Protein AF-A0A6M1E4V4-F1 (afdb_monomer)

Solvent-accessible surface area (backbone atoms only 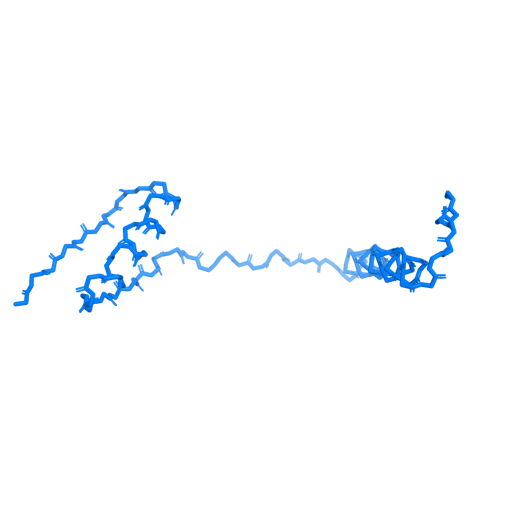— not comparable to full-atom values): 5042 Å² total; per-residue (Å²): 138,86,87,84,83,84,90,80,78,58,70,71,58,53,53,50,51,52,54,50,34,56,77,70,71,49,92,82,85,86,82,81,80,70,76,80,75,76,75,77,86,69,52,72,69,54,48,53,53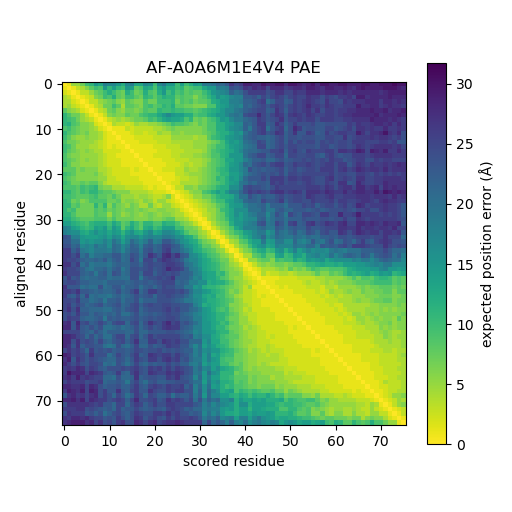,50,51,53,52,50,50,53,54,49,50,53,51,50,49,52,49,51,26,59,74,69,75,42,84,72,81,133

Foldseek 3Di:
DDDDDDPDDDPVVVVVVVVVCVVVVHDDDDDPPDDPPPPPDDDPVRVVVVVVVVVVVVVLVVLVVVCVVVVHDDDD

Secondary structure (DSSP, 8-state):
-------S--HHHHHHHHHHHHHTT------------PPP---HHHHHHHHHHHHHHHHHHHHHHHHHHTTPPPP-

Radius of gyration: 21.91 Å; Cα contacts (8 Å, |Δi|>4): 13; chains: 1; bounding box: 51×43×44 Å

Sequence (76 aa):
MTTITINKGKKSDIDFLLDMAKRLGLDFSVIDTKPKTKAKKMSYAEKQKAVKKLSAEINRTINKRLYRHHNLPIPE

pLDDT: mean 79.87, std 10.89, range [55.09, 93.12]

Mean predicted aligned error: 14.67 Å

Structure (mmCIF, N/CA/C/O backbone):
data_AF-A0A6M1E4V4-F1
#
_entry.id   AF-A0A6M1E4V4-F1
#
loop_
_atom_site.group_PDB
_atom_site.id
_atom_site.type_symbol
_atom_site.label_atom_id
_atom_site.label_alt_id
_atom_site.label_comp_id
_atom_site.label_asym_id
_atom_site.label_entity_id
_atom_site.label_seq_id
_atom_site.pdbx_PDB_ins_code
_atom_site.Cartn_x
_atom_site.Cartn_y
_atom_site.Cartn_z
_atom_site.occupancy
_atom_site.B_iso_or_equiv
_atom_site.auth_seq_id
_atom_site.auth_comp_id
_atom_site.auth_asym_id
_atom_site.auth_atom_id
_atom_site.pdbx_PDB_model_num
ATOM 1 N N . MET A 1 1 ? -31.125 -19.655 12.812 1.00 55.09 1 MET A N 1
ATOM 2 C CA . MET A 1 1 ? -30.039 -18.680 12.584 1.00 55.09 1 MET A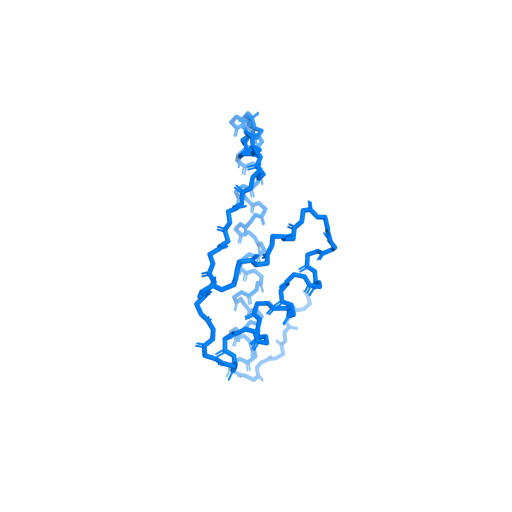 CA 1
ATOM 3 C C . MET A 1 1 ? -29.087 -18.802 13.767 1.00 55.09 1 MET A C 1
ATOM 5 O O . MET A 1 1 ? -29.515 -18.539 14.882 1.00 55.09 1 MET A O 1
ATOM 9 N N . THR A 1 2 ? -27.878 -19.328 13.560 1.00 57.34 2 THR A N 1
ATOM 10 C CA . THR A 1 2 ? -26.919 -19.631 14.640 1.00 57.34 2 THR A CA 1
ATOM 11 C C . THR A 1 2 ? -25.786 -18.614 14.582 1.00 57.34 2 THR A C 1
ATOM 13 O O . THR A 1 2 ? -25.085 -18.548 13.578 1.00 57.34 2 THR A O 1
ATOM 16 N N . THR A 1 3 ? -25.613 -17.811 15.630 1.00 63.25 3 THR A N 1
ATOM 17 C CA . THR A 1 3 ? -24.605 -16.741 15.662 1.00 63.25 3 THR A CA 1
ATOM 18 C C . THR A 1 3 ? -23.355 -17.229 16.388 1.00 63.25 3 THR A C 1
ATOM 20 O O . THR A 1 3 ? -23.411 -17.522 17.581 1.00 63.25 3 THR A O 1
ATOM 23 N N . ILE A 1 4 ? -22.224 -17.316 15.684 1.00 65.44 4 ILE A N 1
ATOM 24 C CA . ILE A 1 4 ? -20.920 -17.643 16.278 1.00 65.44 4 ILE A CA 1
ATOM 25 C C . ILE A 1 4 ? -20.144 -16.339 16.475 1.00 65.44 4 ILE A C 1
ATOM 27 O O . ILE A 1 4 ? -19.751 -15.692 15.507 1.00 65.44 4 ILE A O 1
ATOM 31 N N . THR A 1 5 ? -19.910 -15.956 17.730 1.00 66.31 5 THR A N 1
ATOM 32 C CA . THR A 1 5 ? -19.166 -14.735 18.074 1.00 66.31 5 THR A CA 1
ATOM 33 C C . THR A 1 5 ? -17.705 -15.070 18.374 1.00 66.31 5 THR A C 1
ATOM 35 O O . THR A 1 5 ? -17.404 -15.733 19.367 1.00 66.31 5 THR A O 1
ATOM 38 N N . ILE A 1 6 ? -16.779 -14.592 17.539 1.00 68.31 6 ILE A N 1
ATOM 39 C CA . ILE A 1 6 ? -15.332 -14.787 17.726 1.00 68.31 6 ILE A CA 1
ATOM 40 C C . ILE A 1 6 ? -14.754 -13.571 18.460 1.00 68.31 6 ILE A C 1
ATOM 42 O O . ILE A 1 6 ? -14.573 -12.509 17.874 1.00 68.31 6 ILE A O 1
ATOM 46 N N . ASN A 1 7 ? -14.447 -13.725 19.752 1.00 62.38 7 ASN A N 1
ATOM 47 C CA . ASN A 1 7 ? -13.993 -12.617 20.606 1.00 62.38 7 ASN A CA 1
ATOM 48 C C . ASN A 1 7 ? -12.470 -12.373 20.582 1.00 62.38 7 ASN A C 1
ATOM 50 O O . ASN A 1 7 ? -12.023 -11.277 20.923 1.00 62.38 7 ASN A O 1
ATOM 54 N N . LYS A 1 8 ? -11.652 -13.377 20.228 1.00 62.59 8 LYS A N 1
ATOM 55 C CA . LYS A 1 8 ? -10.178 -13.289 20.178 1.00 62.59 8 LYS A CA 1
ATOM 56 C C . LYS A 1 8 ? -9.623 -14.247 19.118 1.00 62.59 8 LYS A C 1
ATOM 58 O O . LYS A 1 8 ? -10.029 -15.401 19.075 1.00 62.59 8 LYS A O 1
ATOM 63 N N . GLY A 1 9 ? -8.674 -13.782 18.305 1.00 68.38 9 GLY A N 1
ATOM 64 C CA . GLY A 1 9 ? -7.998 -14.582 17.277 1.00 68.38 9 GLY A CA 1
ATOM 65 C C . GLY A 1 9 ? -6.941 -13.770 16.528 1.00 68.38 9 GLY A C 1
ATOM 66 O O . GLY A 1 9 ? -6.983 -12.535 16.536 1.00 68.38 9 GLY A O 1
ATOM 67 N N . LYS A 1 10 ? -5.967 -14.439 15.895 1.00 76.38 10 LYS A N 1
ATOM 68 C CA . LYS A 1 10 ? -5.060 -13.768 14.951 1.00 76.38 10 LYS A CA 1
ATOM 69 C C . LYS A 1 10 ? -5.861 -13.363 13.714 1.00 76.38 10 LYS A C 1
ATOM 71 O O . LYS A 1 10 ? -6.793 -14.057 13.318 1.00 76.38 10 LYS A O 1
ATOM 76 N N . LYS A 1 11 ? -5.483 -12.247 13.083 1.00 76.62 11 LYS A N 1
ATOM 77 C CA . LYS A 1 11 ? -6.186 -11.734 11.894 1.00 76.62 11 LYS A CA 1
ATOM 78 C C . LYS A 1 11 ? -6.263 -12.782 10.770 1.00 76.62 11 LYS A C 1
ATOM 80 O O . LYS A 1 11 ? -7.316 -12.927 10.168 1.00 76.62 11 LYS A O 1
ATOM 85 N N . SER A 1 12 ? -5.189 -13.550 10.570 1.00 81.44 12 SER A N 1
ATOM 86 C CA . SER A 1 12 ? -5.119 -14.649 9.595 1.00 81.44 12 SER A CA 1
ATOM 87 C C . SER A 1 12 ? -6.234 -15.681 9.761 1.00 81.44 12 SER A C 1
ATOM 89 O O . SER A 1 12 ? -6.801 -16.145 8.777 1.00 81.44 12 SER A O 1
ATOM 91 N N . ASP A 1 13 ? -6.560 -16.021 11.005 1.00 80.44 13 ASP A N 1
ATOM 92 C CA . ASP A 1 13 ? -7.471 -17.120 11.320 1.00 80.44 13 ASP A CA 1
ATOM 93 C C . ASP A 1 13 ? -8.926 -16.657 11.166 1.00 80.44 13 ASP A C 1
ATOM 95 O O . ASP A 1 13 ? -9.782 -17.401 10.696 1.00 80.44 13 ASP A O 1
ATOM 99 N N . ILE A 1 14 ? -9.190 -15.387 11.493 1.00 80.00 14 ILE A N 1
ATOM 100 C CA . ILE A 1 14 ? -10.484 -14.738 11.256 1.00 80.00 14 ILE A CA 1
ATOM 101 C C . ILE A 1 14 ? -10.733 -14.604 9.749 1.00 80.00 14 ILE A C 1
ATOM 103 O O . ILE A 1 14 ? -11.819 -14.939 9.284 1.00 80.00 14 ILE A O 1
ATOM 107 N N . ASP A 1 15 ? -9.727 -14.178 8.980 1.00 81.69 15 ASP A N 1
ATOM 108 C CA . ASP A 1 15 ? -9.832 -14.052 7.523 1.00 81.69 15 ASP A CA 1
ATOM 109 C C . ASP A 1 15 ? -10.118 -15.418 6.862 1.00 81.69 15 ASP A C 1
ATOM 111 O O . ASP A 1 15 ? -10.959 -15.506 5.966 1.00 81.69 15 ASP A O 1
ATOM 115 N N . PHE A 1 16 ? -9.496 -16.498 7.351 1.00 84.62 16 PHE A N 1
ATOM 116 C CA . PHE A 1 16 ? -9.777 -17.867 6.902 1.00 84.62 16 PHE A CA 1
ATOM 117 C C . PHE A 1 16 ? -11.220 -18.305 7.200 1.00 84.62 16 PHE A C 1
ATOM 119 O O . PHE A 1 16 ? -11.898 -18.849 6.327 1.00 84.62 16 PHE A O 1
ATOM 126 N N . LEU A 1 17 ? -11.719 -18.044 8.411 1.00 82.25 17 LEU A N 1
ATOM 127 C CA . LEU A 1 17 ? -13.092 -18.387 8.795 1.00 82.25 17 LEU A CA 1
ATOM 128 C C . LEU A 1 17 ? -14.133 -17.606 7.983 1.00 82.25 17 LEU A C 1
ATOM 130 O O . LEU A 1 17 ? -15.165 -18.166 7.616 1.00 82.25 17 LEU A O 1
ATOM 134 N N . LEU A 1 18 ? -13.850 -16.344 7.653 1.00 82.00 18 LEU A N 1
ATOM 135 C CA . LEU A 1 18 ? -14.702 -15.531 6.782 1.00 82.00 18 LEU A CA 1
ATOM 136 C C . LEU A 1 18 ? -14.720 -16.056 5.342 1.00 82.00 18 LEU A C 1
ATOM 138 O O . LEU A 1 18 ? -15.782 -16.079 4.721 1.00 82.00 18 LEU A O 1
ATOM 142 N N . ASP A 1 19 ? -13.579 -16.505 4.809 1.00 85.19 19 ASP A N 1
ATOM 143 C CA . ASP A 1 19 ? -13.534 -17.127 3.479 1.00 85.19 19 ASP A CA 1
ATOM 144 C C . ASP A 1 19 ? -14.324 -18.441 3.451 1.00 85.19 19 ASP A C 1
ATOM 146 O O . ASP A 1 19 ? -15.097 -18.694 2.526 1.00 85.19 19 ASP A O 1
ATOM 150 N N . MET A 1 20 ? -14.214 -19.249 4.508 1.00 82.62 20 MET A N 1
ATOM 151 C CA . MET A 1 20 ? -14.978 -20.489 4.632 1.00 82.62 20 MET A CA 1
ATOM 152 C C . MET A 1 20 ? -16.486 -20.228 4.747 1.00 82.62 20 MET A C 1
ATOM 154 O O . MET A 1 20 ? -17.273 -20.894 4.077 1.00 82.62 20 MET A O 1
ATOM 158 N N . ALA A 1 21 ? -16.899 -19.228 5.532 1.00 82.88 21 ALA A N 1
ATOM 159 C CA . ALA A 1 21 ? -18.303 -18.838 5.663 1.00 82.88 21 ALA A CA 1
ATOM 160 C C . ALA A 1 21 ? -18.903 -18.383 4.321 1.00 82.88 21 ALA A C 1
ATOM 162 O O . ALA A 1 21 ? -20.007 -18.804 3.977 1.00 82.88 21 ALA A O 1
ATOM 163 N N . LYS A 1 22 ? -18.150 -17.615 3.516 1.00 82.19 22 LYS A N 1
ATOM 164 C CA . LYS A 1 22 ? -18.551 -17.235 2.148 1.00 82.19 22 LYS A CA 1
ATOM 165 C C . LYS A 1 22 ? -18.753 -18.445 1.243 1.00 82.19 22 LYS A C 1
ATOM 167 O O . LYS A 1 22 ? -19.759 -18.514 0.545 1.00 82.19 22 LYS A O 1
ATOM 172 N N . ARG A 1 23 ? -17.816 -19.400 1.249 1.00 84.38 23 ARG A N 1
ATOM 173 C CA . ARG A 1 23 ? -17.909 -20.620 0.423 1.00 84.38 23 ARG A CA 1
ATOM 174 C C . ARG A 1 23 ? -19.112 -21.486 0.790 1.00 84.38 23 ARG A C 1
ATOM 176 O O . ARG A 1 23 ? -19.672 -22.139 -0.080 1.00 84.38 23 ARG A O 1
ATOM 183 N N . LEU A 1 24 ? -19.499 -21.479 2.063 1.00 84.50 24 LEU A N 1
ATOM 184 C CA . LEU A 1 24 ? -20.649 -22.219 2.582 1.00 84.50 24 LEU A CA 1
ATOM 185 C C . LEU A 1 24 ? -21.982 -21.464 2.431 1.00 84.50 24 LEU A C 1
ATOM 187 O O . LEU A 1 24 ? -23.016 -22.001 2.815 1.00 84.50 24 LEU A O 1
ATOM 191 N N . GLY A 1 25 ? -21.975 -20.240 1.889 1.00 81.06 25 GLY A N 1
ATOM 192 C CA . GLY A 1 25 ? -23.182 -19.424 1.725 1.00 81.06 25 GLY A CA 1
ATOM 193 C C . GLY A 1 25 ? -23.796 -18.959 3.048 1.00 81.06 25 GLY A C 1
ATOM 194 O O . GLY A 1 25 ? -25.001 -18.742 3.121 1.00 81.06 25 GLY A O 1
ATOM 195 N N . LEU A 1 26 ? -22.988 -18.847 4.106 1.00 80.44 26 LEU A N 1
ATOM 196 C CA . LEU A 1 26 ? -23.442 -18.395 5.417 1.00 80.44 26 LEU A CA 1
ATOM 197 C C . LEU A 1 26 ? -23.425 -16.865 5.487 1.00 80.44 26 LEU A C 1
ATOM 199 O O . LEU A 1 26 ? -22.429 -16.238 5.126 1.00 80.44 26 LEU A O 1
ATOM 203 N N . ASP A 1 27 ? -24.490 -16.272 6.023 1.00 74.25 27 ASP A N 1
ATOM 204 C CA . ASP A 1 27 ? -24.522 -14.845 6.343 1.00 74.25 27 ASP A CA 1
ATOM 205 C C . ASP A 1 27 ? -23.638 -14.552 7.563 1.00 74.25 27 ASP A C 1
ATOM 207 O O . ASP A 1 27 ? -23.821 -15.125 8.641 1.00 74.25 27 ASP A O 1
ATOM 211 N N . PHE A 1 28 ? -22.679 -13.637 7.409 1.00 72.06 28 PHE A N 1
ATOM 212 C CA . PHE A 1 28 ? -21.789 -13.199 8.485 1.00 72.06 28 PHE A CA 1
ATOM 213 C C . PHE A 1 28 ? -21.739 -11.671 8.572 1.00 72.06 28 PHE A C 1
ATOM 215 O O . PHE A 1 28 ? -21.834 -10.959 7.574 1.00 72.06 28 PHE A O 1
ATOM 222 N N . SER A 1 29 ? -21.538 -11.162 9.787 1.00 69.69 29 SER A N 1
ATOM 223 C CA . SER A 1 29 ? -21.340 -9.739 10.064 1.00 69.69 29 SER A CA 1
ATOM 224 C C . SER A 1 29 ? -20.064 -9.563 10.879 1.00 69.69 29 SER A C 1
ATOM 226 O O . SER A 1 29 ? -19.876 -10.224 11.900 1.00 69.69 29 SER A O 1
ATOM 228 N N . VAL A 1 30 ? -19.167 -8.693 10.409 1.00 71.38 30 VAL A N 1
ATOM 229 C CA . VAL A 1 30 ? -17.905 -8.382 11.091 1.00 71.38 30 VAL A CA 1
ATOM 230 C C . VAL A 1 30 ? -18.052 -7.035 11.781 1.00 71.38 30 VAL A C 1
ATOM 232 O O . VAL A 1 30 ? -18.161 -6.000 11.125 1.00 71.38 30 VAL A O 1
ATOM 235 N N . ILE A 1 31 ? -18.024 -7.044 13.112 1.00 70.81 31 ILE A N 1
ATOM 236 C CA . ILE A 1 31 ? -18.022 -5.828 13.925 1.00 70.81 31 ILE A CA 1
ATOM 237 C C . ILE A 1 31 ? -16.568 -5.543 14.311 1.00 70.81 31 ILE A C 1
ATOM 239 O O . ILE A 1 31 ? -16.031 -6.153 15.235 1.00 70.81 31 ILE A O 1
ATOM 243 N N . ASP A 1 32 ? -15.905 -4.645 13.577 1.00 64.56 32 ASP A N 1
ATOM 244 C CA . ASP A 1 32 ? -14.536 -4.232 13.900 1.00 64.56 32 ASP A CA 1
ATOM 245 C C . ASP A 1 32 ? -14.561 -3.283 15.109 1.00 64.56 32 ASP A C 1
ATOM 247 O O . ASP A 1 32 ? -14.934 -2.114 15.012 1.00 64.56 32 ASP A O 1
ATOM 251 N N . THR A 1 33 ? -14.203 -3.806 16.282 1.00 66.06 33 THR A N 1
ATOM 252 C CA . THR A 1 33 ? -14.164 -3.056 17.549 1.00 66.06 33 THR A CA 1
ATOM 253 C C . THR A 1 33 ? -12.873 -2.263 17.731 1.00 66.06 33 THR A C 1
ATOM 255 O O . THR A 1 33 ? -12.685 -1.621 18.769 1.00 66.06 33 THR A O 1
ATOM 258 N N . LYS A 1 34 ? -11.954 -2.280 16.752 1.00 63.75 34 LYS A N 1
ATOM 259 C CA . LYS A 1 34 ? -10.697 -1.546 16.885 1.00 63.75 34 LYS A CA 1
ATOM 260 C C . LYS A 1 34 ? -10.969 -0.043 16.969 1.00 63.75 34 LYS A C 1
ATOM 262 O O . LYS A 1 34 ? -11.580 0.526 16.061 1.00 63.75 34 LYS A O 1
ATOM 267 N N . PRO A 1 35 ? -10.473 0.642 18.016 1.00 59.69 35 PRO A N 1
ATOM 268 C CA . PRO A 1 35 ? -10.540 2.090 18.059 1.00 59.69 35 PRO A CA 1
ATOM 269 C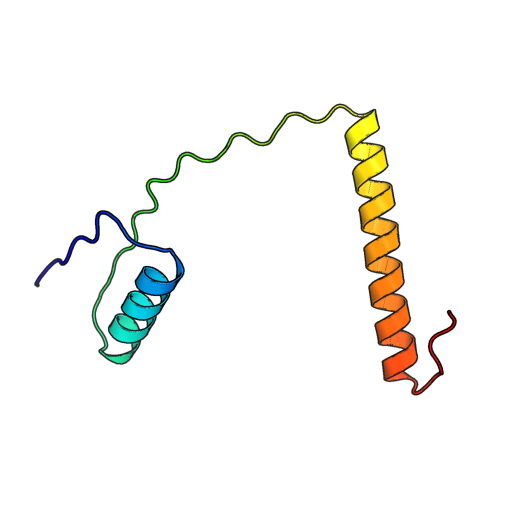 C . PRO A 1 35 ? -9.777 2.625 16.849 1.00 59.69 35 PRO A C 1
ATOM 271 O O . PRO A 1 35 ? -8.618 2.261 16.640 1.00 59.69 35 PRO A O 1
ATOM 274 N N . LYS A 1 36 ? -10.423 3.483 16.045 1.00 61.62 36 LYS A N 1
ATOM 275 C CA . LYS A 1 36 ? -9.755 4.233 14.975 1.00 61.62 36 LYS A CA 1
ATOM 276 C C . LYS A 1 36 ? -8.529 4.901 15.591 1.00 61.62 36 LYS A C 1
ATOM 278 O O . LYS A 1 36 ? -8.661 5.850 16.366 1.00 61.62 36 LYS A O 1
ATOM 283 N N . THR A 1 37 ? -7.342 4.385 15.295 1.00 61.19 37 THR A N 1
ATOM 284 C CA . THR A 1 37 ? -6.087 4.973 15.748 1.00 61.19 37 THR A CA 1
ATOM 285 C C . THR A 1 37 ? -6.045 6.389 15.198 1.00 61.19 37 THR A C 1
ATOM 287 O O . THR A 1 37 ? -6.023 6.602 13.986 1.00 61.19 37 THR A O 1
ATOM 290 N N . LYS A 1 38 ? -6.134 7.381 16.092 1.00 62.19 38 LYS A N 1
ATOM 291 C CA . LYS A 1 38 ? -6.091 8.792 15.702 1.00 62.19 38 LYS A CA 1
ATOM 292 C C . LYS A 1 38 ? -4.799 9.004 14.919 1.00 62.19 38 LYS A C 1
ATOM 294 O O . LYS A 1 38 ? -3.716 8.737 15.439 1.00 62.19 38 LYS A O 1
ATOM 299 N N . ALA A 1 39 ? -4.922 9.441 13.667 1.00 67.06 39 ALA A 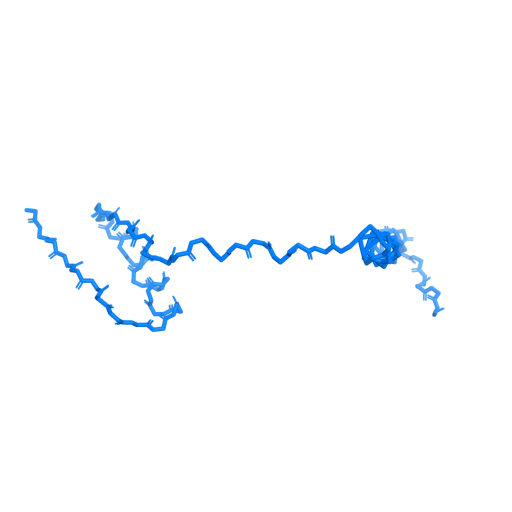N 1
ATOM 300 C CA . ALA A 1 39 ? -3.772 9.725 12.824 1.00 67.06 39 ALA A CA 1
ATOM 301 C C . ALA A 1 39 ? -2.817 10.663 13.578 1.00 67.06 39 ALA A C 1
ATOM 303 O O . ALA A 1 39 ? -3.230 11.719 14.067 1.00 67.06 39 ALA A O 1
ATOM 304 N N . LYS A 1 40 ? -1.549 10.258 13.713 1.00 74.50 40 LYS A N 1
ATOM 305 C CA . LYS A 1 40 ? -0.523 11.067 14.375 1.00 74.50 40 LYS A CA 1
ATOM 306 C C . LYS A 1 40 ? -0.441 12.412 13.650 1.00 74.50 40 LYS A C 1
ATOM 308 O O . LYS A 1 40 ? -0.214 12.450 12.440 1.00 74.50 40 LYS A O 1
ATOM 313 N N . LYS A 1 41 ? -0.658 13.517 14.370 1.00 78.56 41 LYS A N 1
ATOM 314 C CA . LYS A 1 41 ? -0.518 14.862 13.799 1.00 78.56 41 LYS A CA 1
ATOM 315 C C . LYS A 1 41 ? 0.952 15.068 13.432 1.00 78.56 41 LYS A C 1
ATOM 317 O O . LYS A 1 41 ? 1.786 15.228 14.313 1.00 78.56 41 LYS A O 1
ATOM 322 N N . MET A 1 42 ? 1.254 15.017 12.138 1.00 76.56 42 MET A N 1
ATOM 323 C CA . MET A 1 42 ? 2.569 15.370 11.598 1.00 76.56 42 MET A CA 1
ATOM 324 C C . MET A 1 42 ? 2.664 16.886 11.416 1.00 76.56 42 MET A C 1
ATOM 326 O O . MET A 1 42 ? 1.696 17.513 10.965 1.00 76.56 42 MET A O 1
ATOM 330 N N . SER A 1 43 ? 3.825 17.466 11.717 1.00 87.38 43 SER A N 1
ATOM 331 C CA . SER A 1 43 ? 4.125 18.866 11.407 1.00 87.38 43 SER A CA 1
ATOM 332 C C . SER A 1 43 ? 4.163 19.101 9.890 1.00 87.38 43 SER A C 1
ATOM 334 O O . SER A 1 43 ? 4.285 18.164 9.096 1.00 87.38 43 SER A O 1
ATOM 336 N N . TYR A 1 44 ? 4.074 20.361 9.458 1.00 88.44 44 TYR A N 1
ATOM 337 C CA . TYR A 1 44 ? 4.150 20.705 8.033 1.00 88.44 44 TYR A CA 1
ATOM 338 C C . TYR A 1 44 ? 5.468 20.244 7.386 1.00 88.44 44 TYR A C 1
ATOM 340 O O . TYR A 1 44 ? 5.461 19.685 6.289 1.00 88.44 44 TYR A O 1
ATOM 348 N N . ALA A 1 45 ? 6.590 20.390 8.098 1.00 88.12 45 ALA A N 1
ATOM 349 C CA . ALA A 1 45 ? 7.899 19.949 7.623 1.00 88.12 45 ALA A CA 1
ATOM 350 C C . ALA A 1 45 ? 7.981 18.419 7.474 1.00 88.12 45 ALA A C 1
ATOM 352 O O . ALA A 1 45 ? 8.523 17.915 6.489 1.00 88.12 45 ALA A O 1
ATOM 353 N N . GLU A 1 46 ? 7.405 17.667 8.415 1.00 87.56 46 GLU A N 1
ATOM 354 C CA . GLU A 1 46 ? 7.331 16.202 8.339 1.00 87.56 46 GLU A CA 1
ATOM 355 C C . GLU A 1 46 ? 6.449 15.744 7.175 1.00 87.56 46 GLU A C 1
ATOM 357 O O . GLU A 1 46 ? 6.836 14.842 6.432 1.00 87.56 46 GLU A O 1
ATOM 362 N N . LYS A 1 47 ? 5.309 16.413 6.955 1.00 87.69 47 LYS A N 1
ATOM 363 C CA . LYS A 1 47 ? 4.438 16.159 5.799 1.00 87.69 47 LYS A CA 1
ATOM 364 C C . LYS A 1 47 ? 5.175 16.387 4.486 1.00 87.69 47 LYS A C 1
ATOM 366 O O . LYS A 1 47 ? 5.136 15.516 3.624 1.00 87.69 47 LYS A O 1
ATOM 371 N N . GLN A 1 48 ? 5.889 17.504 4.334 1.00 91.75 48 GLN A N 1
ATOM 372 C CA . GLN A 1 48 ? 6.656 17.762 3.112 1.00 91.75 48 GLN A CA 1
ATOM 373 C C . GLN A 1 48 ? 7.734 16.701 2.866 1.00 91.75 48 GLN A C 1
ATOM 375 O O . GLN A 1 48 ? 7.884 16.232 1.737 1.00 91.75 48 GLN A O 1
ATOM 380 N N . LYS A 1 49 ? 8.469 16.288 3.908 1.00 90.88 49 LYS A N 1
ATOM 381 C CA . LYS A 1 49 ? 9.468 15.212 3.795 1.00 90.88 49 LYS A CA 1
ATOM 382 C C . LYS A 1 49 ? 8.824 13.888 3.378 1.00 90.88 49 LYS A C 1
ATOM 384 O O . LYS A 1 49 ? 9.340 13.224 2.481 1.00 90.88 49 LYS A O 1
ATOM 389 N N . ALA A 1 50 ? 7.691 13.531 3.982 1.00 87.69 50 ALA A N 1
ATOM 390 C CA . ALA A 1 50 ? 6.957 12.314 3.651 1.00 87.69 50 ALA A CA 1
ATOM 391 C C . ALA A 1 50 ? 6.446 12.329 2.202 1.00 87.69 50 ALA A C 1
ATOM 393 O O . ALA A 1 50 ? 6.647 11.357 1.481 1.00 87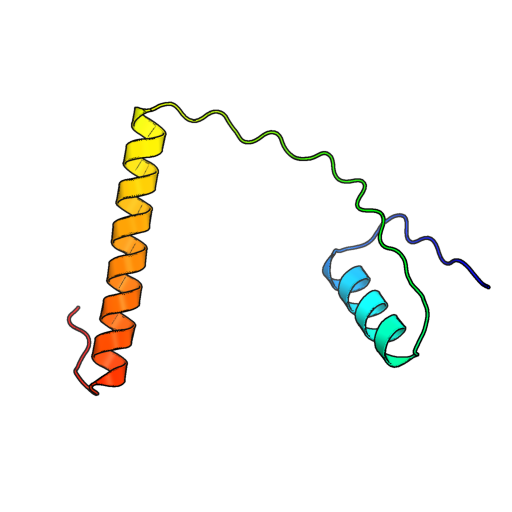.69 50 ALA A O 1
ATOM 394 N N . VAL A 1 51 ? 5.867 13.446 1.747 1.00 91.00 51 VAL A N 1
ATOM 395 C CA . VAL A 1 51 ? 5.386 13.616 0.365 1.00 91.00 51 VAL A CA 1
ATOM 396 C C . VAL A 1 51 ? 6.533 13.504 -0.639 1.00 91.00 51 VAL A C 1
ATOM 398 O O . VAL A 1 51 ? 6.400 12.795 -1.634 1.00 91.00 51 VAL A O 1
ATOM 401 N N . LYS A 1 52 ? 7.682 14.139 -0.371 1.00 92.38 52 LYS A N 1
ATOM 402 C CA . LYS A 1 52 ? 8.869 14.026 -1.236 1.00 92.38 52 LYS A CA 1
ATOM 403 C C . LYS A 1 52 ? 9.371 12.584 -1.330 1.00 92.38 52 LYS A C 1
ATOM 405 O O . LYS A 1 52 ? 9.649 12.112 -2.429 1.00 92.38 52 LYS A O 1
ATOM 410 N N . LYS A 1 53 ? 9.445 11.875 -0.199 1.00 92.56 53 LYS A N 1
ATOM 411 C CA . LYS A 1 53 ? 9.872 10.469 -0.162 1.00 92.56 53 LYS A CA 1
ATOM 412 C C . LYS A 1 53 ? 8.908 9.566 -0.938 1.00 92.56 53 LYS A C 1
ATOM 414 O O . LYS A 1 53 ? 9.355 8.768 -1.754 1.00 92.56 53 LYS A O 1
ATOM 419 N N . LEU A 1 54 ? 7.604 9.742 -0.725 1.00 92.62 54 LEU A N 1
ATOM 420 C CA . LEU A 1 54 ? 6.560 8.979 -1.406 1.00 92.62 54 LEU A CA 1
ATOM 421 C C . LEU A 1 54 ? 6.590 9.215 -2.923 1.00 92.62 54 LEU A C 1
ATOM 423 O O . LEU A 1 54 ? 6.542 8.265 -3.695 1.00 92.62 54 LEU A O 1
ATOM 427 N N . SER A 1 55 ? 6.731 10.472 -3.352 1.00 92.50 55 SER A N 1
ATOM 428 C CA . SER A 1 55 ? 6.843 10.832 -4.770 1.00 92.50 55 SER A CA 1
ATOM 429 C C . SER A 1 55 ? 8.057 10.170 -5.435 1.00 92.50 55 SER A C 1
ATOM 431 O O . SER A 1 55 ? 7.932 9.570 -6.502 1.00 92.50 55 SER A O 1
ATOM 433 N N . ALA A 1 56 ? 9.219 10.184 -4.773 1.00 92.25 56 ALA A N 1
ATOM 434 C CA . ALA A 1 56 ? 10.420 9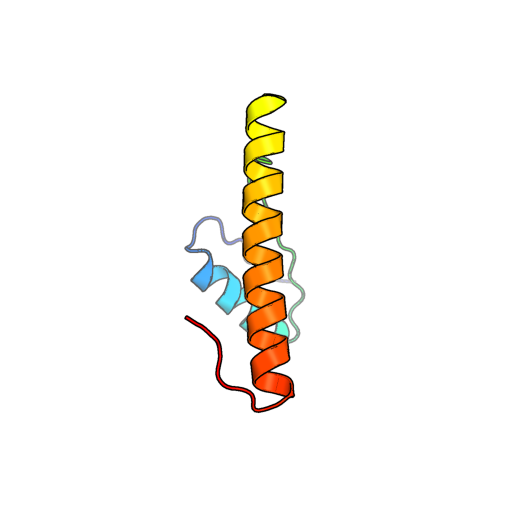.523 -5.280 1.00 92.25 56 ALA A CA 1
ATOM 435 C C . ALA A 1 56 ? 10.246 7.997 -5.412 1.00 92.25 56 ALA A C 1
ATOM 437 O O . ALA A 1 56 ? 10.668 7.406 -6.405 1.00 92.25 56 ALA A O 1
ATOM 438 N N . GLU A 1 57 ? 9.599 7.355 -4.438 1.00 93.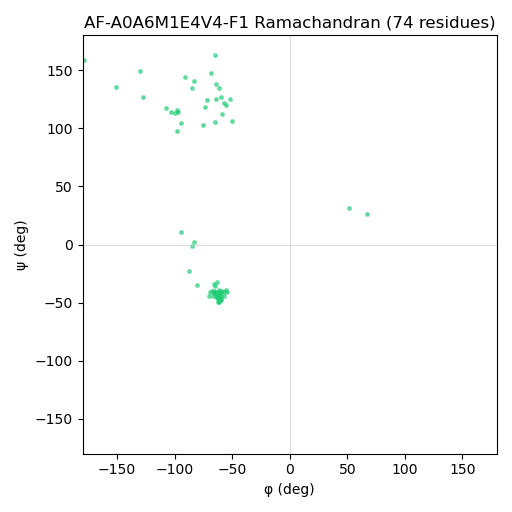12 57 GLU A N 1
ATOM 439 C CA . GLU A 1 57 ? 9.349 5.909 -4.443 1.00 93.12 57 GLU A CA 1
ATOM 440 C C . GLU A 1 57 ? 8.339 5.490 -5.523 1.00 93.12 57 GLU A C 1
ATOM 442 O O . GLU A 1 57 ? 8.554 4.503 -6.237 1.00 93.12 57 GLU A O 1
ATOM 447 N N . ILE A 1 58 ? 7.280 6.284 -5.706 1.00 92.81 58 ILE A N 1
ATOM 448 C CA . ILE A 1 58 ? 6.302 6.099 -6.781 1.00 92.81 58 ILE A CA 1
ATOM 449 C C . ILE A 1 58 ? 6.990 6.237 -8.140 1.00 92.81 58 ILE A C 1
ATOM 451 O O . ILE A 1 58 ? 6.879 5.329 -8.962 1.00 92.81 58 ILE A O 1
ATOM 455 N N . ASN A 1 59 ? 7.768 7.300 -8.359 1.00 91.38 59 ASN A N 1
ATOM 456 C CA . ASN A 1 59 ? 8.483 7.510 -9.620 1.00 91.38 59 ASN A CA 1
ATOM 457 C C . ASN A 1 59 ? 9.482 6.387 -9.906 1.00 91.38 59 ASN A C 1
ATOM 459 O O . ASN A 1 59 ? 9.533 5.880 -11.025 1.00 91.38 59 ASN A O 1
ATOM 463 N N . ARG A 1 60 ? 10.225 5.919 -8.895 1.00 90.00 60 ARG A N 1
ATOM 464 C CA . ARG A 1 60 ? 11.121 4.762 -9.046 1.00 90.00 60 ARG A CA 1
ATOM 465 C C . ARG A 1 60 ? 10.353 3.510 -9.472 1.00 90.00 60 ARG A C 1
ATOM 467 O O . ARG A 1 60 ? 10.827 2.754 -10.317 1.00 90.00 60 ARG A O 1
ATOM 474 N N . THR A 1 61 ? 9.171 3.290 -8.905 1.00 91.38 61 THR A N 1
ATOM 475 C CA . THR A 1 61 ? 8.325 2.133 -9.224 1.00 91.38 61 THR A CA 1
ATOM 476 C C . THR A 1 61 ? 7.737 2.228 -10.630 1.00 91.38 61 THR A C 1
ATOM 478 O O . THR A 1 61 ? 7.775 1.246 -11.372 1.00 91.38 61 THR A O 1
ATOM 481 N N . ILE A 1 62 ? 7.233 3.403 -11.013 1.00 91.25 62 ILE A N 1
ATOM 482 C CA . ILE A 1 62 ? 6.698 3.672 -12.353 1.00 91.25 62 ILE A CA 1
ATOM 483 C C . ILE A 1 62 ? 7.797 3.490 -13.397 1.00 91.25 62 ILE A C 1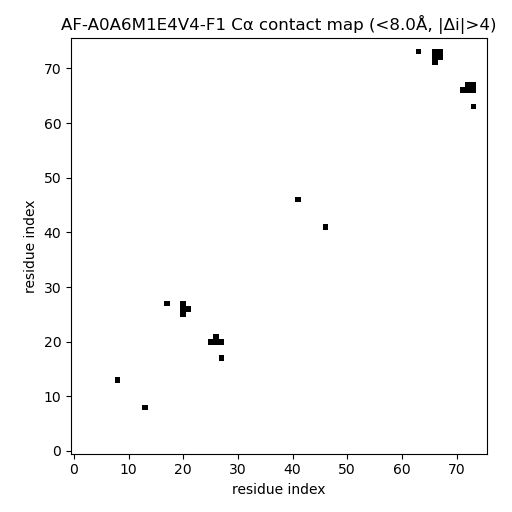
ATOM 485 O O . ILE A 1 62 ? 7.600 2.734 -14.343 1.00 91.25 62 ILE A O 1
ATOM 489 N N . ASN A 1 63 ? 8.976 4.077 -13.185 1.00 88.75 63 ASN A N 1
ATOM 490 C CA . ASN A 1 63 ? 10.099 3.950 -14.111 1.00 88.75 63 ASN A CA 1
ATOM 491 C C . ASN A 1 63 ? 10.505 2.486 -14.290 1.00 88.75 63 ASN A C 1
ATOM 493 O O . ASN A 1 63 ? 10.603 2.013 -15.416 1.00 88.75 63 ASN A O 1
ATOM 497 N N . LYS A 1 64 ? 10.650 1.718 -13.201 1.00 89.81 64 LYS A N 1
ATOM 498 C CA . LYS A 1 64 ? 10.936 0.275 -13.290 1.00 89.81 64 LYS A CA 1
ATOM 499 C C . LYS A 1 64 ? 9.881 -0.485 -14.095 1.00 89.81 64 LYS A C 1
ATOM 501 O O . LYS A 1 64 ? 10.236 -1.379 -14.858 1.00 89.81 64 LYS A O 1
ATOM 506 N N . ARG A 1 65 ? 8.594 -0.160 -13.928 1.00 90.69 65 ARG A N 1
ATOM 507 C CA . ARG A 1 65 ? 7.513 -0.763 -14.725 1.00 90.69 65 ARG A CA 1
ATOM 508 C C . ARG A 1 65 ? 7.606 -0.370 -16.197 1.00 90.69 65 ARG A C 1
ATOM 510 O O . ARG A 1 65 ? 7.427 -1.238 -17.040 1.00 90.69 65 ARG A O 1
ATOM 517 N N . LEU A 1 66 ? 7.924 0.888 -16.490 1.00 91.94 66 LEU A N 1
ATOM 518 C CA . LEU A 1 66 ? 8.093 1.389 -17.851 1.00 91.94 66 LEU A CA 1
ATOM 519 C C . LEU A 1 66 ? 9.245 0.669 -18.565 1.00 91.94 66 LEU A C 1
ATOM 521 O O . LEU A 1 66 ? 9.041 0.113 -19.638 1.00 91.94 66 LEU A O 1
ATOM 525 N N . TYR A 1 67 ? 10.419 0.578 -17.933 1.00 90.50 67 TYR A N 1
ATOM 526 C CA . TYR A 1 67 ? 11.561 -0.163 -18.483 1.00 90.50 67 TYR A CA 1
ATOM 527 C C . TYR A 1 67 ? 11.208 -1.631 -18.757 1.00 90.50 67 TYR A C 1
ATOM 529 O O . TYR A 1 67 ? 11.479 -2.130 -19.845 1.00 90.50 67 TYR A O 1
ATOM 537 N N . ARG A 1 68 ? 10.513 -2.300 -17.823 1.00 89.31 68 ARG A N 1
ATOM 538 C CA . ARG A 1 68 ? 10.026 -3.676 -18.026 1.00 89.31 68 ARG A CA 1
ATOM 539 C C . ARG A 1 68 ? 9.040 -3.800 -19.185 1.00 89.31 68 ARG A C 1
ATOM 541 O O . ARG A 1 68 ? 9.119 -4.773 -19.918 1.00 89.31 68 ARG A O 1
ATOM 548 N N . HIS A 1 69 ? 8.125 -2.845 -19.343 1.00 92.31 69 HIS A N 1
ATOM 549 C CA . HIS A 1 69 ? 7.135 -2.853 -20.423 1.00 92.31 69 HIS A CA 1
ATOM 550 C C . HIS A 1 69 ? 7.782 -2.700 -21.807 1.00 92.31 69 HIS A C 1
ATOM 552 O O . HIS A 1 69 ? 7.313 -3.284 -22.776 1.00 92.31 69 HIS A O 1
ATOM 558 N N . HIS A 1 70 ? 8.869 -1.934 -21.898 1.00 90.44 70 HIS A N 1
ATOM 559 C CA . HIS A 1 70 ? 9.603 -1.709 -23.145 1.00 90.44 70 HIS A CA 1
ATOM 560 C C . HIS A 1 70 ? 10.791 -2.667 -23.346 1.00 90.44 70 HIS A C 1
ATOM 562 O O . HIS A 1 70 ? 11.596 -2.440 -24.245 1.00 90.44 70 HIS A O 1
ATOM 568 N N . ASN A 1 71 ? 10.924 -3.718 -22.526 1.00 87.75 71 ASN A N 1
ATOM 569 C CA . ASN A 1 71 ? 12.060 -4.654 -22.528 1.00 87.75 71 ASN A CA 1
ATOM 570 C C . ASN A 1 71 ? 13.438 -3.963 -22.466 1.00 87.75 71 ASN A C 1
ATOM 572 O O . ASN A 1 71 ? 14.429 -4.467 -22.993 1.00 87.75 71 ASN A O 1
ATOM 576 N N . LEU A 1 72 ? 13.506 -2.807 -21.808 1.00 85.31 72 LEU A N 1
ATOM 577 C CA . LEU A 1 72 ? 14.737 -2.053 -21.618 1.00 85.31 72 LEU A CA 1
ATOM 578 C C . LEU A 1 72 ? 15.417 -2.477 -20.305 1.00 85.31 72 LEU A C 1
ATOM 580 O O . LEU A 1 72 ? 14.727 -2.744 -19.312 1.00 85.31 72 LEU A O 1
ATOM 584 N N . PRO A 1 73 ? 16.760 -2.514 -20.257 1.00 83.81 73 PRO A N 1
ATOM 585 C CA . PRO A 1 73 ? 17.478 -2.752 -19.013 1.00 83.81 73 PRO A CA 1
ATOM 586 C C . PRO A 1 73 ? 17.153 -1.639 -18.009 1.00 83.81 73 PRO A C 1
ATOM 588 O O . PRO A 1 73 ? 17.134 -0.459 -18.356 1.00 83.81 73 PRO A O 1
ATOM 591 N N . ILE A 1 74 ? 16.869 -2.017 -16.760 1.00 81.06 74 ILE A N 1
ATOM 592 C CA . ILE A 1 74 ? 16.614 -1.052 -15.686 1.00 81.06 74 ILE A CA 1
ATOM 593 C C . ILE A 1 74 ? 17.967 -0.425 -15.311 1.00 81.06 74 ILE A C 1
ATOM 595 O O . ILE A 1 74 ? 18.834 -1.174 -14.862 1.00 81.06 74 ILE A O 1
ATOM 599 N N . PRO A 1 75 ? 18.160 0.897 -15.467 1.00 74.88 75 PRO A N 1
ATOM 600 C CA . PRO A 1 75 ? 19.375 1.557 -15.000 1.00 74.88 75 PRO A CA 1
ATOM 601 C C . PRO A 1 75 ? 19.472 1.449 -13.470 1.00 74.88 75 PRO A C 1
ATOM 603 O O . PRO A 1 75 ? 18.450 1.571 -12.781 1.00 74.88 75 PRO A O 1
ATOM 606 N N . GLU A 1 76 ? 20.677 1.169 -12.965 1.00 68.94 76 GLU A N 1
ATOM 607 C CA . GLU A 1 76 ? 20.970 1.023 -11.527 1.00 68.94 76 GLU A CA 1
ATOM 608 C C . GLU A 1 76 ? 20.667 2.295 -10.718 1.00 68.94 76 GLU A C 1
ATOM 610 O O . GLU A 1 76 ? 20.999 3.407 -11.188 1.00 68.94 76 GLU A O 1
#